Protein 6K4F (pdb70)

Structure (mmCIF, N/CA/C/O backbone):
data_6K4F
#
_entry.id   6K4F
#
_cell.length_a   35.400
_cell.length_b   72.800
_cell.length_c   95.800
_cell.angle_alpha   90.00
_cell.angle_beta   90.00
_cell.angle_gamma   90.00
#
_symmetry.space_group_name_H-M   'I 2 2 2'
#
loop_
_entity.id
_entity.type
_entity.pdbx_description
1 polymer 'DUF1987 domain-containing protein'
2 water water
#
loop_
_atom_site.group_PDB
_atom_site.id
_atom_site.type_symbol
_atom_site.label_atom_id
_atom_site.label_alt_id
_atom_site.label_comp_id
_atom_site.label_asym_id
_atom_site.label_entity_id
_atom_site.label_seq_id
_atom_site.pdbx_PDB_ins_code
_atom_site.Cartn_x
_atom_site.Cartn_y
_atom_site.Cartn_z
_atom_site.occupancy
_atom_site.B_iso_or_equiv
_atom_site.auth_seq_id
_atom_site.auth_comp_id
_atom_site.auth_asym_id
_atom_site.auth_atom_id
_atom_site.pdbx_PDB_model_num
ATOM 1 N N . MET A 1 3 ? 10.840 26.317 -1.180 1.00 65.92 24 MET U N 1
ATOM 2 C CA . MET A 1 3 ? 9.446 25.895 -1.257 1.00 62.04 24 MET U CA 1
ATOM 3 C C . MET A 1 3 ? 9.308 24.375 -1.383 1.00 55.75 24 MET U C 1
ATOM 4 O O . MET A 1 3 ? 8.241 23.815 -1.131 1.00 56.31 24 MET U O 1
ATOM 6 N N . SER A 1 4 ? 10.391 23.708 -1.773 1.00 47.89 25 SER U N 1
ATOM 7 C CA . SER A 1 4 ? 10.335 22.283 -2.042 1.00 42.44 25 SER U CA 1
ATOM 8 C C . SER A 1 4 ? 10.346 21.486 -0.748 1.00 35.67 25 SER U C 1
ATOM 9 O O . SER A 1 4 ? 10.908 21.909 0.264 1.00 36.53 25 SER U O 1
ATOM 12 N N . ASP A 1 5 ? 9.752 20.302 -0.803 1.00 38.18 26 ASP U N 1
ATOM 13 C CA . ASP A 1 5 ? 9.866 19.380 0.309 1.00 37.00 26 ASP U CA 1
ATOM 14 C C . ASP A 1 5 ? 11.262 18.769 0.340 1.00 35.22 26 ASP U C 1
ATOM 15 O O . ASP A 1 5 ? 11.981 18.726 -0.658 1.00 32.82 26 ASP U O 1
ATOM 20 N N . LEU A 1 6 ? 11.624 18.279 1.511 1.00 32.77 27 LEU U N 1
ATOM 21 C CA . LEU A 1 6 ? 12.804 17.455 1.695 1.00 28.21 27 LEU U CA 1
ATOM 22 C C . LEU A 1 6 ? 12.356 16.001 1.703 1.00 28.46 27 LEU U C 1
ATOM 23 O O . LEU A 1 6 ? 11.381 15.649 2.381 1.00 30.94 27 LEU U O 1
ATOM 28 N N . HIS A 1 7 ? 13.045 15.157 0.944 1.00 26.55 28 HIS U N 1
ATOM 29 C CA . HIS A 1 7 ? 12.628 13.761 0.861 1.00 27.64 28 HIS U CA 1
ATOM 30 C C . HIS A 1 7 ? 13.863 12.883 0.702 1.00 26.79 28 HIS U C 1
ATOM 31 O O . HIS A 1 7 ? 14.382 12.716 -0.404 1.00 28.15 28 HIS U O 1
ATOM 38 N N . ILE A 1 8 ? 14.313 12.302 1.808 1.00 24.34 29 ILE U N 1
ATOM 39 C CA . ILE A 1 8 ? 15.482 11.435 1.835 1.00 23.86 29 ILE U CA 1
ATOM 40 C C . ILE A 1 8 ? 14.990 10.009 2.056 1.00 29.30 29 ILE U C 1
ATOM 41 O O . ILE A 1 8 ? 14.473 9.695 3.145 1.00 27.80 29 ILE U O 1
ATOM 46 N N . PRO A 1 9 ? 15.121 9.116 1.074 1.00 29.07 30 PRO U N 1
ATOM 47 C CA . PRO A 1 9 ? 14.698 7.724 1.263 1.00 27.09 30 PRO U CA 1
ATOM 48 C C . PRO A 1 9 ? 15.530 7.020 2.318 1.00 27.90 30 PRO U C 1
ATOM 49 O O . PRO A 1 9 ? 16.752 7.177 2.376 1.00 26.48 30 PRO U O 1
ATOM 53 N N . GLY A 1 10 ? 14.857 6.225 3.144 1.00 26.90 31 GLY U N 1
ATOM 54 C CA . GLY A 1 10 ? 15.566 5.465 4.160 1.00 30.95 31 GLY U CA 1
ATOM 55 C C . GLY A 1 10 ? 16.369 4.321 3.567 1.00 32.22 31 GLY U C 1
ATOM 56 O O . GLY A 1 10 ? 16.054 3.784 2.501 1.00 33.21 31 GLY U O 1
ATOM 57 N N . THR A 1 11 ? 17.433 3.946 4.279 1.00 26.46 32 THR U N 1
ATOM 58 C CA . THR A 1 11 ? 18.270 2.809 3.921 1.00 32.74 32 THR U CA 1
ATOM 59 C C . THR A 1 11 ? 18.562 2.006 5.179 1.00 34.08 32 THR U C 1
ATOM 60 O O . THR A 1 11 ? 18.122 2.346 6.280 1.00 31.62 32 THR U O 1
ATOM 64 N N . GLN A 1 12 ? 19.323 0.929 5.012 1.00 32.71 33 GLN U N 1
ATOM 65 C CA . GLN A 1 12 ? 19.672 0.120 6.171 1.00 37.46 33 GLN U CA 1
ATOM 66 C C . GLN A 1 12 ? 20.325 0.970 7.258 1.00 36.96 33 GLN U C 1
ATOM 67 O O . GLN A 1 12 ? 20.000 0.832 8.445 1.00 37.64 33 GLN U O 1
ATOM 73 N N . SER A 1 13 ? 21.203 1.894 6.870 1.00 34.35 34 SER U N 1
ATOM 74 C CA . SER A 1 13 ? 21.990 2.655 7.830 1.00 34.89 34 SER U CA 1
ATOM 75 C C . SER A 1 13 ? 21.585 4.123 7.950 1.00 34.69 34 SER U C 1
ATOM 76 O O . SER A 1 13 ? 22.184 4.847 8.752 1.00 37.08 34 SER U O 1
ATOM 79 N N . THR A 1 14 ? 20.609 4.596 7.175 1.00 27.69 35 THR U N 1
ATOM 80 C CA . THR A 1 14 ? 20.254 6.006 7.229 1.00 27.61 35 THR U CA 1
ATOM 81 C C . THR A 1 14 ? 18.741 6.162 7.303 1.00 30.56 35 THR U C 1
ATOM 82 O O . THR A 1 14 ? 18.004 5.377 6.692 1.00 27.52 35 THR U O 1
ATOM 86 N N . PRO A 1 15 ? 18.255 7.138 8.064 1.00 31.23 36 PRO U N 1
ATOM 87 C CA . PRO A 1 15 ? 16.808 7.261 8.268 1.00 31.55 36 PRO U CA 1
ATOM 88 C C . PRO A 1 15 ? 16.097 7.846 7.064 1.00 31.72 36 PRO U C 1
ATOM 89 O O . PRO A 1 15 ? 16.656 8.620 6.281 1.00 26.97 36 PRO U O 1
ATOM 93 N N . ALA A 1 16 ? 14.829 7.469 6.936 1.00 26.90 37 ALA U N 1
ATOM 94 C CA . ALA A 1 16 ? 13.949 8.166 6.018 1.00 28.26 37 ALA U CA 1
ATOM 95 C C . ALA A 1 16 ? 13.584 9.519 6.625 1.00 28.25 37 ALA U C 1
ATOM 96 O O . ALA A 1 16 ? 13.229 9.602 7.807 1.00 28.90 37 ALA U O 1
ATOM 98 N N . ILE A 1 17 ? 13.716 10.584 5.836 1.00 22.58 38 ILE U N 1
ATOM 99 C CA . ILE A 1 17 ? 13.466 11.950 6.294 1.00 24.13 38 ILE U CA 1
ATOM 100 C C . ILE A 1 17 ? 12.504 12.621 5.326 1.00 29.66 38 ILE U C 1
ATOM 101 O O . ILE A 1 17 ? 12.718 12.589 4.107 1.00 27.80 38 ILE U O 1
ATOM 106 N N . GLN A 1 18 ? 11.447 13.229 5.864 1.00 26.13 39 GLN U N 1
ATOM 107 C CA . GLN A 1 18 ? 10.479 13.975 5.066 1.00 28.05 39 GLN U CA 1
ATOM 108 C C . GLN A 1 18 ? 10.316 15.358 5.665 1.00 30.18 39 GLN U C 1
ATOM 109 O O . GLN A 1 18 ? 9.896 15.497 6.826 1.00 31.27 39 GLN U O 1
ATOM 115 N N . GLY A 1 19 ? 10.672 16.372 4.889 1.00 26.78 40 GLY U N 1
ATOM 116 C CA . GLY A 1 19 ? 10.377 17.745 5.239 1.00 27.43 40 GLY U CA 1
ATOM 117 C C . GLY A 1 19 ? 9.169 18.233 4.469 1.00 32.68 40 GLY U C 1
ATOM 118 O O . GLY A 1 19 ? 9.262 18.458 3.260 1.00 33.74 40 GLY U O 1
ATOM 119 N N . ASP A 1 20 ? 8.026 18.396 5.138 1.00 29.92 41 ASP U N 1
ATOM 120 C CA . ASP A 1 20 ? 6.798 18.855 4.489 1.00 32.13 41 ASP U CA 1
ATOM 121 C C . ASP A 1 20 ? 6.718 20.369 4.645 1.00 38.12 41 ASP U C 1
ATOM 122 O O . ASP A 1 20 ? 6.350 20.869 5.715 1.00 33.93 41 ASP U O 1
ATOM 127 N N . TRP A 1 21 ? 7.033 21.099 3.568 1.00 34.81 42 TRP U N 1
ATOM 128 C CA . TRP A 1 21 ? 7.197 22.548 3.671 1.00 34.45 42 TRP U CA 1
ATOM 129 C C . TRP A 1 21 ? 5.900 23.229 4.053 1.00 46.20 42 TRP U C 1
ATOM 130 O O . TRP A 1 21 ? 5.894 24.186 4.838 1.00 53.44 42 TRP U O 1
ATOM 141 N N . GLN A 1 22 ? 4.800 22.750 3.478 1.00 43.11 43 GLN U N 1
ATOM 142 C CA . GLN A 1 22 ? 3.524 23.432 3.596 1.00 49.72 43 GLN U CA 1
ATOM 143 C C . GLN A 1 22 ? 2.857 23.121 4.915 1.00 39.91 43 GLN U C 1
ATOM 144 O O . GLN A 1 22 ? 2.142 23.954 5.482 1.00 45.73 43 GLN U O 1
ATOM 150 N N . ALA A 1 23 ? 2.997 21.884 5.360 1.00 38.62 44 ALA U N 1
ATOM 151 C CA . ALA A 1 23 ? 2.547 21.477 6.674 1.00 38.30 44 ALA U CA 1
ATOM 152 C C . ALA A 1 23 ? 3.482 21.945 7.778 1.00 42.84 44 ALA U C 1
ATOM 153 O O . ALA A 1 23 ? 3.086 21.935 8.948 1.00 49.12 44 ALA U O 1
ATOM 155 N N . GLY A 1 24 ? 4.692 22.384 7.439 1.00 39.58 45 GLY U N 1
ATOM 156 C CA . GLY A 1 24 ? 5.655 22.741 8.457 1.00 36.97 45 GLY U CA 1
ATOM 157 C C . GLY A 1 24 ? 5.938 21.570 9.376 1.00 36.19 45 GLY U C 1
ATOM 158 O O . GLY A 1 24 ? 5.797 21.674 10.600 1.00 40.82 45 GLY U O 1
ATOM 159 N N . ARG A 1 25 ? 6.306 20.437 8.786 1.00 31.87 46 ARG U N 1
ATOM 160 C CA . ARG A 1 25 ? 6.558 19.207 9.518 1.00 31.88 46 ARG U CA 1
ATOM 161 C C . ARG A 1 25 ? 7.860 18.606 9.034 1.00 32.55 46 ARG U C 1
ATOM 162 O O . ARG A 1 25 ? 8.057 18.436 7.827 1.00 36.40 46 ARG U O 1
ATOM 170 N N . LEU A 1 26 ? 8.737 18.265 9.968 1.00 28.22 47 LEU U N 1
ATOM 171 C CA . LEU A 1 26 ? 9.934 17.498 9.647 1.00 26.44 47 LEU U CA 1
ATOM 172 C C . LEU A 1 26 ? 9.837 16.166 10.378 1.00 27.66 47 LEU U C 1
ATOM 173 O O . LEU A 1 26 ? 9.741 16.133 11.617 1.00 29.60 47 LEU U O 1
ATOM 178 N N . SER A 1 27 ? 9.852 15.077 9.618 1.00 25.86 48 SER U N 1
ATOM 179 C CA . SER A 1 27 ? 9.674 13.725 10.134 1.00 27.23 48 SER U CA 1
ATOM 180 C C . SER A 1 27 ? 10.897 12.881 9.809 1.00 30.98 48 SER U C 1
ATOM 181 O O . SER A 1 27 ? 11.478 13.019 8.728 1.00 27.96 48 SER U O 1
ATOM 184 N N . MET A 1 28 ? 11.280 11.997 10.740 1.00 27.35 49 MET U N 1
ATOM 185 C CA . MET A 1 28 ? 12.361 11.040 10.512 1.00 27.23 49 MET U CA 1
ATOM 186 C C . MET A 1 28 ? 12.036 9.685 11.120 1.00 31.39 49 MET U C 1
AT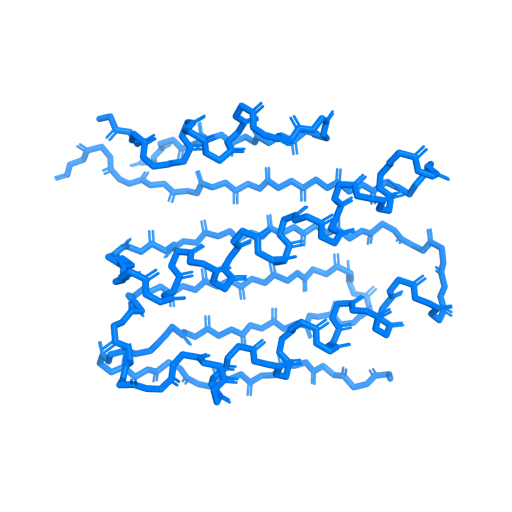OM 187 O O . MET A 1 28 ? 11.552 9.609 12.250 1.00 31.75 49 MET U O 1
ATOM 192 N N . GLN A 1 29 ? 12.380 8.615 10.401 1.00 29.91 50 GLN U N 1
ATOM 193 C CA . GLN A 1 29 ? 12.124 7.257 10.863 1.00 30.87 50 GLN U CA 1
ATOM 194 C C . GLN A 1 29 ? 13.325 6.382 10.560 1.00 32.73 50 GLN U C 1
ATOM 195 O O . GLN A 1 29 ? 13.839 6.414 9.439 1.00 34.34 50 GLN U O 1
ATOM 201 N N . GLY A 1 30 ? 13.745 5.584 11.537 1.00 28.21 51 GLY U N 1
ATOM 202 C CA . GLY A 1 30 ? 14.712 4.518 11.334 1.00 30.81 51 GLY U CA 1
ATOM 203 C C . GLY A 1 30 ? 15.978 4.717 12.143 1.00 34.62 51 GLY U C 1
ATOM 204 O O . GLY A 1 30 ? 16.040 5.512 13.086 1.00 35.94 51 GLY U O 1
ATOM 205 N N . ASP A 1 31 ? 17.003 3.963 11.772 1.00 33.42 52 ASP U N 1
ATOM 206 C CA . ASP A 1 31 ? 18.308 4.156 12.382 1.00 35.68 52 ASP U CA 1
ATOM 207 C C . ASP A 1 31 ? 19.141 5.134 11.598 1.00 34.24 52 ASP U C 1
ATOM 208 O O . ASP A 1 31 ? 18.902 5.411 10.422 1.00 30.00 52 ASP U O 1
ATOM 213 N N . SER A 1 32 ? 20.200 5.587 12.246 1.00 30.09 53 SER U N 1
ATOM 214 C CA . SER A 1 32 ? 21.130 6.510 11.618 1.00 28.86 53 SER U CA 1
ATOM 215 C C . SER A 1 32 ? 22.509 6.103 12.133 1.00 34.05 53 SER U C 1
ATOM 216 O O . SER A 1 32 ? 22.925 6.508 13.220 1.00 33.52 53 SER U O 1
ATOM 219 N N . TYR A 1 33 ? 23.205 5.271 11.365 1.00 37.15 54 TYR U N 1
ATOM 220 C CA . TYR A 1 33 ? 24.637 5.056 11.569 1.00 37.02 54 TYR U CA 1
ATOM 221 C C . TYR A 1 33 ? 25.376 5.182 10.243 1.00 39.33 54 TYR U C 1
ATOM 222 O O . TYR A 1 33 ? 26.055 4.251 9.801 1.00 46.55 54 TYR U O 1
ATOM 231 N N . PRO A 1 34 ? 25.272 6.336 9.580 1.00 36.85 55 PRO U N 1
ATOM 232 C CA . PRO A 1 34 ? 26.014 6.529 8.338 1.00 36.29 55 PRO U CA 1
ATOM 233 C C . PRO A 1 34 ? 27.489 6.736 8.620 1.00 43.87 55 PRO U C 1
ATOM 234 O O . PRO A 1 34 ? 27.895 7.078 9.732 1.00 37.02 55 PRO U O 1
ATOM 238 N N . GLU A 1 35 ? 28.292 6.513 7.580 1.00 52.54 56 GLU U N 1
ATOM 239 C CA . GLU A 1 35 ? 29.716 6.815 7.666 1.00 59.86 56 GLU U CA 1
ATOM 240 C C . GLU A 1 35 ? 29.954 8.318 7.694 1.00 54.23 56 GLU U C 1
ATOM 241 O O . GLU A 1 35 ? 30.809 8.806 8.439 1.00 56.25 56 GLU U O 1
ATOM 247 N N . ASN A 1 36 ? 29.187 9.069 6.915 1.00 49.19 57 ASN U N 1
ATOM 248 C CA . ASN A 1 36 ? 29.331 10.518 6.819 1.00 46.66 57 ASN U CA 1
ATOM 249 C C . ASN A 1 36 ? 27.991 11.140 7.201 1.00 36.83 57 ASN U C 1
ATOM 250 O O . ASN A 1 36 ? 27.091 11.252 6.362 1.00 41.72 57 ASN U O 1
ATOM 255 N N . SER A 1 37 ? 27.852 11.550 8.464 1.00 35.30 58 SER U N 1
ATOM 256 C CA . SER A 1 37 ? 26.565 12.080 8.902 1.00 38.54 58 SER U CA 1
ATOM 257 C C . SER A 1 37 ? 26.319 13.497 8.408 1.00 34.08 58 SER U C 1
ATOM 258 O O . SER A 1 37 ? 25.165 13.864 8.163 1.00 40.30 58 SER U O 1
ATOM 261 N N . TYR A 1 38 ? 27.358 14.312 8.237 1.00 38.33 59 TYR U N 1
ATOM 262 C CA . TYR A 1 38 ? 27.082 15.642 7.717 1.00 48.58 59 TYR U CA 1
ATOM 263 C C . TYR A 1 38 ? 26.712 15.601 6.236 1.00 41.95 59 TYR U C 1
ATOM 264 O O . TYR A 1 38 ? 25.995 16.485 5.761 1.00 41.51 59 TYR U O 1
ATOM 273 N N . GLU A 1 39 ? 27.165 14.585 5.496 1.00 41.57 60 GLU U N 1
ATOM 274 C CA . GLU A 1 39 ? 26.683 14.426 4.124 1.00 37.97 60 GLU U CA 1
ATOM 275 C C . GLU A 1 39 ? 25.180 14.184 4.110 1.00 36.94 60 GLU U C 1
ATOM 276 O O . GLU A 1 39 ? 24.464 14.696 3.237 1.00 39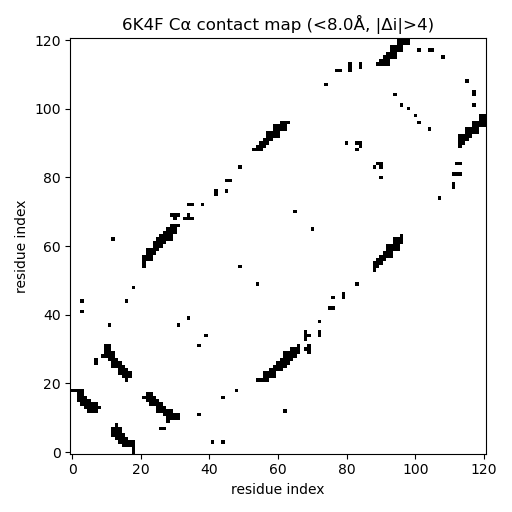.30 60 GLU U O 1
ATOM 282 N N . LEU A 1 40 ? 24.680 13.424 5.086 1.00 34.15 61 LEU U N 1
ATOM 283 C CA . LEU A 1 40 ? 23.255 13.120 5.145 1.00 32.79 61 LEU U CA 1
ATOM 284 C C . LEU A 1 40 ? 22.451 14.261 5.768 1.00 32.70 61 LEU U C 1
ATOM 285 O O . LEU A 1 40 ? 21.400 14.638 5.242 1.00 28.27 61 LEU U O 1
ATOM 290 N N . PHE A 1 41 ? 22.923 14.842 6.881 1.00 25.37 62 PHE U N 1
ATOM 291 C CA . PHE A 1 41 ? 22.113 15.797 7.629 1.00 21.41 62 PHE U CA 1
ATOM 292 C C . PHE A 1 41 ? 22.372 17.249 7.277 1.00 20.84 62 PHE U C 1
ATOM 293 O O . PHE A 1 41 ? 21.617 18.122 7.733 1.00 25.15 62 PHE U O 1
ATOM 301 N N . GLY A 1 42 ? 23.450 17.545 6.551 1.00 28.72 63 GLY U N 1
ATOM 302 C CA . GLY A 1 42 ? 23.725 18.929 6.215 1.00 30.40 63 GLY U CA 1
ATOM 303 C C . GLY A 1 42 ? 22.565 19.558 5.473 1.00 29.82 63 GLY U C 1
ATOM 304 O O . GLY A 1 42 ? 22.154 20.680 5.776 1.00 29.24 63 GLY U O 1
ATOM 305 N N . GLN A 1 43 ? 21.994 18.816 4.526 1.00 29.14 64 GLN U N 1
ATOM 306 C CA . GLN A 1 43 ? 20.845 19.305 3.771 1.00 27.83 64 GLN U CA 1
ATOM 307 C C . GLN A 1 43 ? 19.603 19.440 4.648 1.00 28.13 64 GLN U C 1
ATOM 308 O O . GLN A 1 43 ? 18.716 20.245 4.330 1.00 27.23 64 GLN U O 1
ATOM 314 N N . VAL A 1 44 ? 19.508 18.654 5.729 1.00 22.95 65 VAL U N 1
ATOM 315 C CA . VAL A 1 44 ? 18.371 18.772 6.645 1.00 25.77 65 VAL U CA 1
ATOM 316 C C . VAL A 1 44 ? 18.491 20.042 7.468 1.00 29.96 65 VAL U C 1
ATOM 317 O O . VAL A 1 44 ? 17.524 20.796 7.640 1.00 28.14 65 VAL U O 1
ATOM 321 N N . ILE A 1 45 ? 19.684 20.283 8.010 1.00 32.09 66 ILE U N 1
ATOM 322 C CA . ILE A 1 45 ? 19.956 21.534 8.702 1.00 31.83 66 ILE U CA 1
ATOM 323 C C . ILE A 1 45 ? 19.629 22.706 7.792 1.00 27.81 66 ILE U C 1
ATOM 324 O O . ILE A 1 45 ? 18.954 23.666 8.188 1.00 29.72 66 ILE U O 1
ATOM 329 N N . ASP A 1 46 ? 20.098 22.632 6.545 1.00 31.02 67 ASP U N 1
ATOM 330 C CA . ASP A 1 46 ? 19.842 23.692 5.579 1.00 35.29 67 ASP U CA 1
ATOM 331 C C . ASP A 1 46 ? 18.349 23.906 5.376 1.00 31.78 67 ASP U C 1
ATOM 332 O O . ASP A 1 46 ? 17.871 25.043 5.367 1.00 36.00 67 ASP U O 1
ATOM 337 N N . TRP A 1 47 ? 17.592 22.816 5.205 1.00 28.21 68 TRP U N 1
ATOM 338 C CA . TRP A 1 47 ? 16.154 22.943 4.987 1.00 30.08 68 TRP U CA 1
ATOM 339 C C . TRP A 1 47 ? 15.479 23.613 6.180 1.00 33.21 68 TRP U C 1
ATOM 340 O O . TRP A 1 47 ? 14.617 24.486 6.015 1.00 32.32 68 TRP U O 1
ATOM 351 N N . VAL A 1 48 ? 15.885 23.244 7.388 1.00 31.86 69 VAL U N 1
ATOM 352 C CA . VAL A 1 48 ? 15.299 23.861 8.576 1.00 32.79 69 VAL U CA 1
ATOM 353 C C . VAL A 1 48 ? 15.637 25.343 8.615 1.00 36.57 69 VAL U C 1
ATOM 354 O O . VAL A 1 48 ? 14.769 26.188 8.873 1.00 38.28 69 VAL U O 1
ATOM 358 N N . GLU A 1 49 ? 16.906 25.680 8.345 1.00 39.09 70 GLU U N 1
ATOM 359 C CA . GLU A 1 49 ? 17.327 27.080 8.294 1.00 40.15 70 GLU U CA 1
ATOM 360 C C . GLU A 1 49 ? 16.463 27.874 7.325 1.00 44.00 70 GLU U C 1
ATOM 361 O O . GLU A 1 49 ? 15.970 28.958 7.656 1.00 45.00 70 GLU U O 1
ATOM 367 N N . ARG A 1 50 ? 16.280 27.347 6.110 1.00 46.13 71 ARG U N 1
ATOM 368 C CA . ARG A 1 50 ? 15.493 28.053 5.105 1.00 40.48 71 ARG U CA 1
ATOM 369 C C . ARG A 1 50 ? 14.033 28.166 5.523 1.00 44.87 71 ARG U C 1
ATOM 370 O O . ARG A 1 50 ? 13.408 29.213 5.322 1.00 49.09 71 ARG U O 1
ATOM 378 N N . PHE A 1 51 ? 13.476 27.113 6.129 1.00 41.59 72 PHE U N 1
ATOM 379 C CA . PHE A 1 51 ? 12.088 27.177 6.568 1.00 41.84 72 PHE U CA 1
ATOM 380 C C . PHE A 1 51 ? 11.895 28.274 7.606 1.00 48.49 72 PHE U C 1
ATOM 381 O O . PHE A 1 51 ? 10.882 28.986 7.593 1.00 48.39 72 PHE U O 1
ATOM 389 N N . LEU A 1 52 ? 12.856 28.418 8.519 1.00 46.84 73 LEU U N 1
ATOM 390 C CA . LEU A 1 52 ? 12.760 29.447 9.549 1.00 49.28 73 LEU U CA 1
ATOM 391 C C . LEU A 1 52 ? 12.919 30.838 8.954 1.00 53.14 73 LEU U C 1
ATOM 392 O O . LEU A 1 52 ? 12.278 31.792 9.408 1.00 52.98 73 LEU U O 1
ATOM 397 N N . ALA A 1 53 ? 13.762 30.968 7.929 1.00 51.58 74 ALA U N 1
ATOM 398 C CA . ALA A 1 53 ? 14.076 32.278 7.374 1.00 53.04 74 ALA U CA 1
ATOM 399 C C . ALA A 1 53 ? 12.978 32.785 6.447 1.00 60.30 74 ALA U C 1
ATOM 400 O O . ALA A 1 53 ? 12.717 33.991 6.400 1.00 68.73 74 ALA U O 1
ATOM 402 N N . ASP A 1 54 ? 12.322 31.893 5.707 1.00 62.27 75 ASP U N 1
ATOM 403 C CA . ASP A 1 54 ? 11.391 32.329 4.674 1.00 66.88 75 ASP U CA 1
ATOM 404 C C . ASP A 1 54 ? 9.997 32.640 5.201 1.00 67.42 75 ASP U C 1
ATOM 405 O O . ASP A 1 54 ? 9.148 33.076 4.416 1.00 69.81 75 ASP U O 1
ATOM 410 N N . GLY A 1 55 ? 9.734 32.442 6.486 1.00 66.01 76 GLY U N 1
ATOM 411 C CA . GLY A 1 55 ? 8.401 32.700 6.987 1.00 61.60 76 GLY U CA 1
ATOM 412 C C . GLY A 1 55 ? 8.335 32.577 8.491 1.00 60.33 76 GLY U C 1
ATOM 413 O O . GLY A 1 55 ? 9.350 32.400 9.166 1.00 61.54 76 GLY U O 1
ATOM 414 N N . GLN A 1 56 ? 7.107 32.669 9.004 1.00 60.86 77 GLN U N 1
ATOM 415 C CA . GLN A 1 56 ? 6.840 32.699 10.437 1.00 64.31 77 GLN U CA 1
ATOM 416 C C . GLN A 1 56 ? 5.997 31.520 10.911 1.00 56.99 77 GLN U C 1
ATOM 417 O O . GLN A 1 56 ? 5.606 31.484 12.085 1.00 59.42 77 GLN U O 1
ATOM 423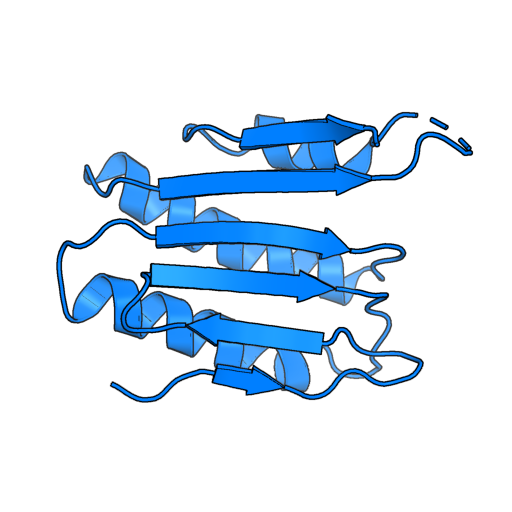 N N . ARG A 1 57 ? 5.710 30.557 10.038 1.00 49.27 78 ARG U N 1
ATOM 424 C CA . ARG A 1 57 ? 4.813 29.467 10.376 1.00 47.05 78 ARG U CA 1
ATOM 425 C C . ARG A 1 57 ? 5.464 28.519 11.385 1.00 44.79 78 ARG U C 1
ATOM 426 O O . ARG A 1 57 ? 6.690 28.478 11.515 1.00 45.18 78 ARG U O 1
ATOM 434 N N . PRO A 1 58 ? 4.661 27.760 12.127 1.00 49.35 79 PRO U N 1
ATOM 435 C CA . PRO A 1 58 ? 5.236 26.826 13.103 1.00 45.32 79 PRO U CA 1
ATOM 436 C C . PRO A 1 58 ? 5.918 25.647 12.423 1.00 41.63 79 PRO U C 1
ATOM 43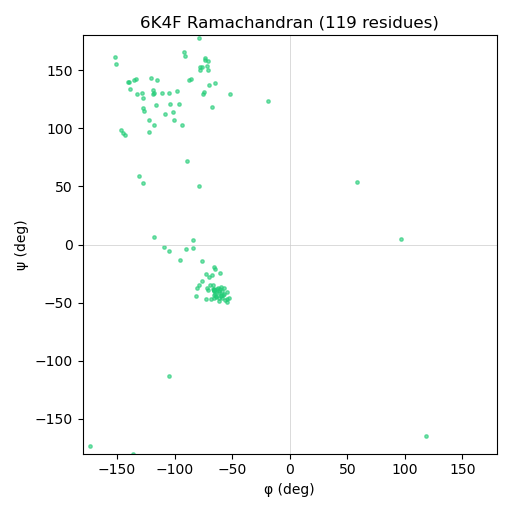7 O O . PRO A 1 58 ? 5.546 25.227 11.323 1.00 37.64 79 PRO U O 1
ATOM 441 N N . LEU A 1 59 ? 6.942 25.122 13.091 1.00 35.34 80 LEU U N 1
ATOM 442 C CA . LEU A 1 59 ? 7.642 23.921 12.647 1.00 33.57 80 LEU U CA 1
ATOM 443 C C . LEU A 1 59 ? 7.481 22.833 13.701 1.00 35.76 80 LEU U C 1
ATOM 444 O O . LEU A 1 59 ? 7.686 23.080 14.899 1.00 37.66 80 LEU U O 1
ATOM 449 N N . GLU A 1 60 ? 7.085 21.643 13.264 1.00 30.29 81 GLU U N 1
ATOM 450 C CA . GLU A 1 60 ? 6.893 20.492 14.139 1.00 35.55 81 GLU U CA 1
ATOM 451 C C . GLU A 1 60 ? 7.835 19.380 13.714 1.00 32.60 81 GLU U C 1
ATOM 452 O O . GLU A 1 60 ? 7.921 19.070 12.521 1.00 30.56 81 GLU U O 1
ATOM 458 N N . LEU A 1 61 ? 8.533 18.770 14.673 1.00 25.56 82 LEU U N 1
ATOM 459 C CA . LEU A 1 61 ? 9.358 17.595 14.392 1.00 26.85 82 LEU U CA 1
ATOM 460 C C . LEU A 1 61 ? 8.653 16.347 14.907 1.00 32.77 82 LEU U C 1
ATOM 461 O O . LEU A 1 61 ? 8.215 16.313 16.064 1.00 30.88 82 LEU U O 1
ATOM 466 N N . ASP A 1 62 ? 8.557 15.319 14.060 1.00 28.65 83 ASP U N 1
ATOM 467 C CA . ASP A 1 62 ? 7.995 14.026 14.463 1.00 30.03 83 ASP U CA 1
ATOM 468 C C . ASP A 1 62 ? 9.034 12.938 14.217 1.00 32.27 83 ASP U C 1
ATOM 469 O O . ASP A 1 62 ? 9.286 12.553 13.068 1.00 29.86 83 ASP U O 1
ATOM 474 N N . LEU A 1 63 ? 9.621 12.434 15.294 1.00 26.82 84 LEU U N 1
ATOM 475 C CA . LEU A 1 63 ? 10.772 11.550 15.217 1.00 25.70 84 LEU U CA 1
ATOM 476 C C . LEU A 1 63 ? 10.411 10.130 15.637 1.00 28.76 84 LEU U C 1
ATOM 477 O O . LEU A 1 63 ? 9.788 9.912 16.685 1.00 32.21 84 LEU U O 1
ATOM 482 N N . ARG A 1 64 ? 10.799 9.171 14.804 1.00 26.69 85 ARG U N 1
ATOM 483 C CA . ARG A 1 64 ? 10.715 7.746 15.088 1.00 28.72 85 ARG U CA 1
ATOM 484 C C . ARG A 1 64 ? 12.069 7.119 14.852 1.00 33.44 85 ARG U C 1
ATOM 485 O O . ARG A 1 64 ? 12.223 6.150 14.101 1.00 31.57 85 ARG U O 1
ATOM 493 N N . LEU A 1 65 ? 13.079 7.705 15.496 1.00 31.33 86 LEU U N 1
ATOM 494 C CA . LEU A 1 65 ? 14.456 7.281 15.340 1.00 31.09 86 LEU U CA 1
ATOM 495 C C . LEU A 1 65 ? 14.753 6.152 16.305 1.00 42.73 86 LEU U C 1
ATOM 496 O O . LEU A 1 65 ? 14.274 6.151 17.443 1.00 44.07 86 LEU U O 1
ATOM 501 N N . LEU A 1 66 ? 15.550 5.195 15.840 1.00 38.71 87 LEU U N 1
ATOM 502 C CA . LEU A 1 66 ? 16.002 4.086 16.663 1.00 41.62 87 LEU U CA 1
ATOM 503 C C . LEU A 1 66 ? 17.457 4.331 17.042 1.00 42.17 87 LEU U C 1
ATOM 504 O O . LEU A 1 66 ? 17.750 5.286 17.762 1.00 46.92 87 LEU U O 1
ATOM 509 N N . TYR A 1 67 ? 18.378 3.516 16.543 1.00 44.14 88 TYR U N 1
ATOM 510 C CA . TYR A 1 67 ? 19.785 3.713 16.867 1.00 46.52 88 TYR U CA 1
ATOM 511 C C . TYR A 1 67 ? 20.326 4.979 16.202 1.00 45.42 88 TYR U C 1
ATOM 512 O O . TYR A 1 67 ? 20.024 5.268 15.041 1.00 46.96 88 TYR U O 1
ATOM 521 N N . LEU A 1 68 ? 21.118 5.749 16.950 1.00 37.06 89 LEU U N 1
ATOM 522 C CA . LEU A 1 68 ? 21.842 6.889 16.396 1.00 33.30 89 LEU U CA 1
ATOM 523 C C . LEU A 1 68 ? 23.310 6.745 16.759 1.00 32.37 89 LEU U C 1
ATOM 524 O O . LEU A 1 68 ? 23.644 6.591 17.941 1.00 34.54 89 LEU U O 1
ATOM 529 N N . ASN A 1 69 ? 24.191 6.801 15.759 1.00 28.32 90 ASN U N 1
ATOM 530 C CA . ASN A 1 69 ? 25.604 6.758 16.102 1.00 29.99 90 ASN U CA 1
ATOM 531 C C . ASN A 1 69 ? 26.055 8.136 16.583 1.00 29.39 90 ASN U C 1
ATOM 532 O O . ASN A 1 69 ? 25.282 9.094 16.633 1.00 31.66 90 ASN U O 1
ATOM 537 N N . THR A 1 70 ? 27.327 8.228 16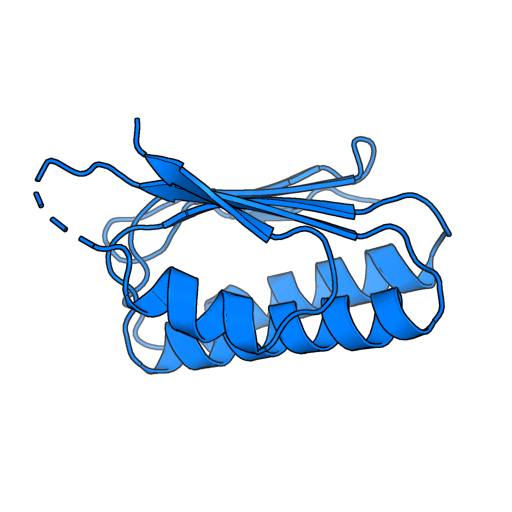.970 1.00 32.35 91 THR U N 1
ATOM 538 C CA . THR A 1 70 ? 27.846 9.451 17.573 1.00 31.67 91 THR U CA 1
ATOM 539 C C . THR A 1 70 ? 27.643 10.660 16.666 1.00 29.58 91 THR U C 1
ATOM 540 O O . THR A 1 70 ? 27.162 11.709 17.110 1.00 27.91 91 THR U O 1
ATOM 544 N N . SER A 1 71 ? 27.989 10.533 15.382 1.00 30.28 92 SER U N 1
ATOM 545 C CA . SER A 1 71 ? 27.909 11.704 14.517 1.00 26.67 92 SER U CA 1
ATOM 546 C C . SER A 1 71 ? 26.454 12.097 14.260 1.00 28.91 92 SER U C 1
ATOM 547 O O . SER A 1 71 ? 26.159 13.288 14.091 1.00 26.50 92 SER U O 1
ATOM 550 N N . SER A 1 72 ? 25.531 11.125 14.313 1.00 25.78 93 SER U N 1
ATOM 551 C CA . SER A 1 72 ? 24.110 11.426 14.140 1.00 26.28 93 SER U CA 1
ATOM 552 C C . SER A 1 72 ? 23.552 12.151 15.360 1.00 25.17 93 SER U C 1
ATOM 553 O O . SER A 1 72 ? 22.720 13.052 15.232 1.00 26.37 93 SER U O 1
ATOM 556 N N . ILE A 1 73 ? 24.008 11.772 16.553 1.00 29.12 94 ILE U N 1
ATOM 557 C CA . ILE A 1 73 ? 23.642 12.513 17.759 1.00 29.44 94 ILE U CA 1
ATOM 558 C C . ILE A 1 73 ? 24.077 13.969 17.633 1.00 29.96 94 ILE U C 1
ATOM 559 O O . ILE A 1 73 ? 23.320 14.886 17.952 1.00 26.24 94 ILE U O 1
ATOM 564 N N . LYS A 1 74 ? 25.293 14.208 17.131 1.00 29.10 95 LYS U N 1
ATOM 565 C CA . LYS A 1 74 ? 25.760 15.585 16.979 1.00 31.07 95 LYS U CA 1
ATOM 566 C C . LYS A 1 74 ? 24.935 16.350 15.955 1.00 30.35 95 LYS U C 1
ATOM 567 O O . LYS A 1 74 ? 24.639 17.539 16.148 1.00 29.27 95 LYS U O 1
ATOM 573 N N . ALA A 1 75 ? 24.559 15.682 14.860 1.00 27.64 96 ALA U N 1
ATOM 574 C CA . ALA A 1 75 ? 23.751 16.324 13.826 1.00 27.01 96 ALA U CA 1
ATOM 575 C C . ALA A 1 75 ? 22.372 16.692 14.354 1.00 26.57 96 ALA U C 1
ATOM 576 O O . ALA A 1 75 ? 21.868 17.789 14.089 1.00 25.56 96 ALA U O 1
ATOM 578 N N . MET A 1 76 ? 21.750 15.796 15.126 1.00 28.91 97 MET U N 1
ATOM 579 C CA . MET A 1 76 ? 20.447 16.128 15.714 1.00 31.81 97 MET U CA 1
ATOM 580 C C . MET A 1 76 ? 20.552 17.249 16.745 1.00 29.06 97 MET U C 1
ATOM 581 O O . MET A 1 76 ? 19.664 18.103 16.834 1.00 29.03 97 MET U O 1
ATOM 586 N N . MET A 1 77 ? 21.617 17.265 17.548 1.00 31.36 98 MET U N 1
ATOM 587 C CA . MET A 1 77 ? 21.798 18.377 18.478 1.00 34.76 98 MET U CA 1
ATOM 588 C C . MET A 1 77 ? 21.892 19.704 17.731 1.00 32.64 98 MET U C 1
ATOM 589 O O . MET A 1 77 ? 21.370 20.727 18.196 1.00 32.21 98 MET U O 1
ATOM 594 N N . ASP A 1 78 ? 22.532 19.695 16.551 1.00 29.65 99 ASP U N 1
ATOM 595 C CA . ASP A 1 78 ? 22.629 20.901 15.736 1.00 28.74 99 ASP U CA 1
ATOM 596 C C . ASP A 1 78 ? 21.254 21.359 15.273 1.00 29.43 99 ASP U C 1
ATOM 597 O O . ASP A 1 78 ? 20.940 22.553 15.320 1.00 38.12 99 ASP U O 1
ATOM 602 N N . ILE A 1 79 ? 20.420 20.421 14.823 1.00 28.24 100 ILE U N 1
ATOM 60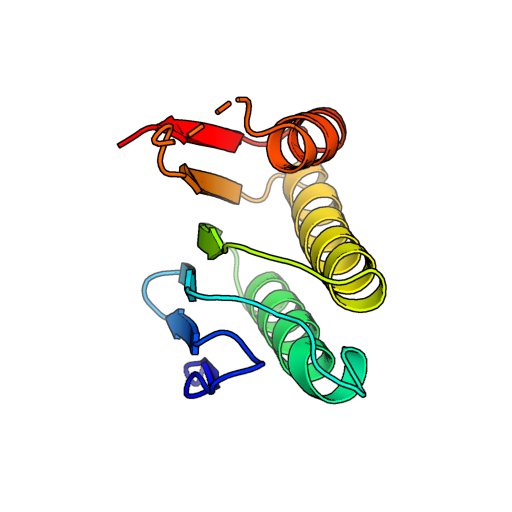3 C CA . ILE A 1 79 ? 19.044 20.752 14.458 1.00 25.23 100 ILE U CA 1
ATOM 604 C C . ILE A 1 79 ? 18.283 21.297 15.663 1.00 31.15 100 ILE U C 1
ATOM 605 O O . ILE A 1 79 ? 17.618 22.337 15.587 1.00 33.83 100 ILE U O 1
ATOM 610 N N . LEU A 1 80 ? 18.365 20.601 16.792 1.00 27.64 101 LEU U N 1
ATOM 611 C CA . LEU A 1 80 ? 17.665 21.059 17.992 1.00 31.98 101 LEU U CA 1
ATOM 612 C C . LEU A 1 80 ? 18.153 22.435 18.427 1.00 35.58 101 LEU U C 1
ATOM 613 O O . LEU A 1 80 ? 17.359 23.273 18.869 1.00 34.79 101 LEU U O 1
ATOM 618 N N . ASP A 1 81 ? 19.460 22.695 18.299 1.00 36.09 102 ASP U N 1
ATOM 619 C CA . ASP A 1 81 ? 19.973 24.009 18.669 1.00 45.54 102 ASP U CA 1
ATOM 620 C C . ASP A 1 81 ? 19.449 25.093 17.734 1.00 45.50 102 ASP U C 1
ATOM 621 O O . ASP A 1 81 ? 19.178 26.217 18.183 1.00 42.35 102 ASP U O 1
ATOM 626 N N . LEU A 1 82 ? 19.273 24.775 16.445 1.00 46.91 103 LEU U N 1
ATOM 627 C CA . LEU A 1 82 ? 18.615 25.708 15.531 1.00 42.33 103 LEU U CA 1
ATOM 628 C C . LEU A 1 82 ? 17.181 25.987 15.973 1.00 42.44 103 LEU U C 1
ATOM 629 O O . LEU A 1 82 ? 16.733 27.140 15.989 1.00 41.95 103 LEU U O 1
ATOM 634 N N . LEU A 1 83 ? 16.435 24.936 16.312 1.00 36.42 104 LEU U N 1
ATOM 635 C CA . LEU A 1 83 ? 15.063 25.123 16.762 1.00 34.22 104 LEU U CA 1
ATOM 636 C C . LEU A 1 83 ? 15.011 25.916 18.062 1.00 36.45 104 LEU U C 1
ATOM 637 O O . LEU A 1 83 ? 14.105 26.734 18.265 1.00 37.49 104 LEU U O 1
ATOM 642 N N . GLU A 1 84 ? 15.961 25.678 18.966 1.00 40.33 105 GLU U N 1
ATOM 643 C CA . GLU A 1 84 ? 15.919 26.366 20.258 1.00 45.53 105 GLU U CA 1
ATOM 644 C C . GLU A 1 84 ? 16.181 27.859 20.088 1.00 48.52 105 GLU U C 1
ATOM 645 O O . GLU A 1 84 ? 15.467 28.694 20.656 1.00 46.27 105 GLU U O 1
ATOM 651 N N . GLU A 1 85 ? 17.211 28.207 19.312 1.00 48.92 106 GLU U N 1
ATOM 652 C CA . GLU A 1 85 ? 17.460 29.599 18.950 1.00 56.12 106 GLU U CA 1
ATOM 653 C C . GLU A 1 85 ? 16.216 30.249 18.358 1.00 56.41 106 GLU U C 1
ATOM 654 O O . GLU A 1 85 ? 15.852 31.373 18.722 1.00 58.38 106 GLU U O 1
ATOM 660 N N . ALA A 1 86 ? 15.548 29.554 17.435 1.00 55.80 107 ALA U N 1
ATOM 661 C CA . ALA A 1 86 ? 14.345 30.116 16.834 1.00 54.79 107 ALA U CA 1
ATOM 662 C C . ALA A 1 86 ? 13.233 30.253 17.865 1.00 54.19 107 ALA U C 1
ATOM 663 O O . ALA A 1 86 ? 12.491 31.242 17.856 1.00 58.23 107 ALA U O 1
ATOM 665 N N . HIS A 1 87 ? 13.106 29.274 18.764 1.00 45.52 108 HIS U N 1
ATOM 666 C CA . HIS A 1 87 ? 12.049 29.325 19.767 1.00 45.21 108 HIS U CA 1
ATOM 667 C C . HIS A 1 87 ? 12.256 30.490 20.727 1.00 50.03 108 HIS U C 1
ATOM 668 O O . HIS A 1 87 ? 11.293 31.159 21.117 1.00 48.62 108 HIS U O 1
ATOM 675 N N . GLN A 1 88 ? 13.504 30.748 21.119 1.00 55.68 109 GLN U N 1
ATOM 676 C CA . GLN A 1 88 ? 13.776 31.874 22.002 1.00 60.95 109 GLN U CA 1
ATOM 677 C C . GLN A 1 88 ? 13.455 33.202 21.333 1.00 62.07 109 GLN U C 1
ATOM 678 O O . GLN A 1 88 ? 13.219 34.195 22.028 1.00 69.25 109 GLN U O 1
ATOM 684 N N . GLY A 1 89 ? 13.415 33.234 20.008 1.00 60.53 110 GLY U N 1
ATOM 685 C CA . GLY A 1 89 ? 12.957 34.372 19.242 1.00 58.98 110 GLY U CA 1
ATOM 686 C C . GLY A 1 89 ? 11.457 34.447 19.044 1.00 60.26 110 GLY U C 1
ATOM 687 O O . GLY A 1 89 ? 10.982 35.335 18.330 1.00 69.08 110 GLY U O 1
ATOM 688 N N . GLY A 1 90 ? 10.691 33.541 19.641 1.00 51.98 111 GLY U N 1
ATOM 689 C CA . GLY A 1 90 ? 9.249 33.573 19.514 1.00 57.21 111 GLY U CA 1
ATOM 690 C C . GLY A 1 90 ? 8.658 32.678 18.447 1.00 55.50 111 GLY U C 1
ATOM 691 O O . GLY A 1 90 ? 7.441 32.718 18.239 1.00 56.54 111 GLY U O 1
ATOM 692 N N . ARG A 1 91 ? 9.466 31.871 17.772 1.00 48.58 112 ARG U N 1
ATOM 693 C CA . ARG A 1 91 ? 8.936 30.962 16.757 1.00 46.78 112 ARG U CA 1
ATOM 694 C C . ARG A 1 91 ? 8.243 29.784 17.431 1.00 44.86 112 ARG U C 1
ATOM 695 O O . ARG A 1 91 ? 8.830 29.160 18.319 1.00 45.85 112 ARG U O 1
ATOM 703 N N . PRO A 1 92 ? 7.005 29.457 17.051 1.00 39.56 113 PRO U N 1
ATOM 704 C CA . PRO A 1 92 ? 6.373 28.230 17.567 1.00 42.19 113 PRO U CA 1
ATOM 705 C C . PRO A 1 92 ? 7.088 26.999 17.023 1.00 43.95 113 PRO U C 1
ATOM 706 O O . PRO A 1 92 ? 7.151 26.786 15.810 1.00 42.52 113 PRO U O 1
ATOM 710 N N . VAL A 1 93 ? 7.651 26.200 17.929 1.00 34.31 114 VAL U N 1
ATOM 711 C CA . VAL A 1 93 ? 8.354 24.972 17.578 1.00 33.41 114 VAL U CA 1
ATOM 712 C C . VAL A 1 93 ? 7.898 23.884 18.542 1.00 33.04 114 VAL U C 1
ATOM 713 O O . VAL A 1 93 ? 7.682 24.152 19.728 1.00 33.00 114 VAL U O 1
ATOM 717 N N . SER A 1 94 ? 7.734 22.663 18.039 1.00 28.00 115 SER U N 1
ATOM 718 C CA . SER A 1 94 ? 7.376 21.565 18.924 1.00 32.75 115 SER U CA 1
ATOM 719 C C . SER A 1 94 ? 7.918 20.259 18.373 1.00 34.23 115 SER U C 1
ATOM 720 O O . SER A 1 94 ? 8.157 20.118 17.165 1.00 34.73 115 SER U O 1
ATOM 723 N N . LEU A 1 95 ? 8.121 19.300 19.269 1.00 29.57 116 LEU U N 1
ATOM 724 C CA . LEU A 1 95 ? 8.733 18.037 18.876 1.00 28.69 116 LEU U CA 1
ATOM 725 C C . LEU A 1 95 ? 8.041 16.876 19.569 1.00 31.23 116 LEU U C 1
ATOM 726 O O . LEU A 1 95 ? 7.702 16.957 20.759 1.00 30.10 116 LEU U O 1
ATOM 731 N N . ARG A 1 96 ? 7.851 15.796 18.816 1.00 26.60 117 ARG U N 1
ATOM 732 C CA . ARG A 1 96 ? 7.403 14.510 19.342 1.00 30.89 117 ARG U CA 1
ATOM 733 C C . ARG A 1 96 ? 8.476 13.475 19.057 1.00 29.09 117 ARG U C 1
ATOM 734 O O . ARG A 1 96 ? 8.964 13.385 17.919 1.00 31.42 117 ARG U O 1
ATOM 742 N N . TRP A 1 97 ? 8.866 12.735 20.095 1.00 27.66 118 TRP U N 1
ATOM 743 C CA . TRP A 1 97 ? 9.877 11.681 20.017 1.00 27.23 118 TRP U CA 1
ATOM 744 C C . TRP A 1 97 ? 9.195 10.367 20.392 1.00 28.53 118 TRP U C 1
ATOM 745 O O . TRP A 1 97 ? 8.930 10.102 21.574 1.00 32.78 118 TRP U O 1
ATOM 756 N N . HIS A 1 98 ? 8.893 9.556 19.381 1.00 29.16 119 HIS U N 1
ATOM 757 C CA . HIS A 1 98 ? 8.223 8.280 19.578 1.00 34.75 119 HIS U CA 1
ATOM 758 C C . HIS A 1 98 ? 9.232 7.180 19.851 1.00 40.20 119 HIS U C 1
ATOM 759 O O . HIS A 1 98 ? 10.302 7.131 19.234 1.00 35.41 119 HIS U O 1
ATOM 766 N N . TYR A 1 99 ? 8.880 6.278 20.761 1.00 35.57 120 TYR U N 1
ATOM 767 C CA . TYR A 1 99 ? 9.743 5.133 20.995 1.00 36.42 120 TYR U CA 1
ATOM 768 C C . TYR A 1 99 ? 8.896 3.966 21.467 1.00 43.10 120 TYR U C 1
ATOM 769 O O . TYR A 1 99 ? 7.753 4.133 21.902 1.00 42.91 120 TYR U O 1
ATOM 778 N N . ASP A 1 100 ? 9.464 2.773 21.344 1.00 46.94 121 ASP U N 1
ATOM 779 C CA . ASP A 1 100 ? 8.817 1.549 21.782 1.00 48.71 121 ASP U CA 1
ATOM 780 C C . ASP A 1 100 ? 9.469 1.116 23.086 1.00 43.59 121 ASP U C 1
ATOM 781 O O . ASP A 1 100 ? 10.686 0.896 23.134 1.00 42.49 121 ASP U O 1
ATOM 786 N N . ARG A 1 101 ? 8.663 1.005 24.145 1.00 46.18 122 ARG U N 1
ATOM 787 C CA . ARG A 1 101 ? 9.185 0.565 25.431 1.00 49.62 122 ARG U CA 1
ATOM 788 C C . ARG A 1 101 ? 9.790 -0.833 25.360 1.00 56.57 122 ARG U C 1
ATOM 789 O O . ARG A 1 101 ? 10.653 -1.168 26.178 1.00 58.79 122 ARG U O 1
ATOM 797 N N . ARG A 1 102 ? 9.367 -1.654 24.405 1.00 67.04 123 ARG U N 1
ATOM 798 C CA . ARG A 1 102 ? 9.975 -2.965 24.220 1.00 83.12 123 ARG U CA 1
ATOM 799 C C . ARG A 1 102 ? 11.299 -2.835 23.479 1.00 98.58 123 ARG U C 1
ATOM 800 O O . ARG A 1 102 ? 12.081 -3.780 23.424 1.00 101.76 123 ARG U O 1
ATOM 808 N N . VAL A 1 106 ? 13.298 2.980 28.973 1.00 52.70 127 VAL U N 1
ATOM 809 C CA . VAL A 1 106 ? 13.734 4.362 29.138 1.00 56.33 127 VAL U CA 1
ATOM 810 C C . VAL A 1 106 ? 14.352 4.929 27.854 1.00 58.76 127 VAL U C 1
ATOM 811 O O . VAL A 1 106 ? 15.314 4.376 27.314 1.00 61.30 127 VAL U O 1
ATOM 815 N N . ALA A 1 107 ? 13.782 6.040 27.382 1.00 57.07 128 ALA U N 1
ATOM 816 C CA . ALA A 1 107 ? 14.291 6.772 26.218 1.00 50.68 128 ALA U CA 1
ATOM 817 C C . ALA A 1 107 ? 15.316 7.808 26.681 1.00 39.82 128 ALA U C 1
ATOM 818 O O . ALA A 1 107 ? 15.094 9.021 26.660 1.00 36.90 128 ALA U O 1
ATOM 820 N N . GLU A 1 108 ? 16.478 7.289 27.076 1.00 41.46 129 GLU U N 1
ATOM 821 C CA . GLU A 1 108 ? 17.461 8.081 27.812 1.00 48.09 129 GLU U CA 1
ATOM 822 C C . GLU A 1 108 ? 18.029 9.206 26.952 1.00 42.27 129 GLU U C 1
ATOM 823 O O . GLU A 1 108 ? 18.148 10.354 27.402 1.00 34.33 129 GLU U O 1
ATOM 829 N N . LEU A 1 109 ? 18.396 8.892 25.711 1.00 35.86 130 LEU U N 1
ATOM 830 C CA . LEU A 1 109 ? 18.900 9.933 24.822 1.00 32.68 130 LEU U CA 1
ATOM 831 C C . LEU A 1 109 ? 17.855 11.024 24.607 1.00 33.16 130 LEU U C 1
ATOM 832 O O . LEU A 1 109 ? 18.171 12.220 24.671 1.00 32.38 130 LEU U O 1
ATOM 837 N N . ALA A 1 110 ? 16.595 10.632 24.390 1.00 33.69 131 ALA U N 1
ATOM 838 C CA . ALA A 1 110 ? 15.540 11.621 24.192 1.00 32.35 131 ALA U CA 1
ATOM 839 C C . ALA A 1 110 ? 15.418 12.540 25.396 1.00 35.77 131 ALA U C 1
ATOM 840 O O . ALA A 1 110 ? 15.263 13.759 25.242 1.00 33.46 131 ALA U O 1
ATOM 842 N N . GLU A 1 111 ? 15.539 11.980 26.607 1.00 37.53 132 GLU U N 1
ATOM 843 C CA . GLU A 1 111 ? 15.441 12.796 27.817 1.00 39.14 132 GLU U CA 1
ATOM 844 C C . GLU A 1 111 ? 16.601 13.774 27.917 1.00 36.94 132 GLU U C 1
ATOM 845 O O . GLU A 1 111 ? 16.413 14.923 28.328 1.00 36.20 132 GLU U O 1
ATOM 851 N N . GLU A 1 112 ? 17.805 13.349 27.525 1.00 31.48 133 GLU U N 1
ATOM 852 C CA . GLU A 1 112 ? 18.932 14.271 27.534 1.00 36.81 133 GLU U CA 1
ATOM 853 C C . GLU A 1 112 ? 18.743 15.395 26.523 1.00 35.64 133 GLU U C 1
ATOM 854 O O . GLU A 1 112 ? 19.040 16.556 26.827 1.00 34.36 133 GLU U O 1
ATOM 860 N N . PHE A 1 113 ? 18.276 15.074 25.311 1.00 33.18 134 PHE U N 1
ATOM 861 C CA . PHE A 1 113 ? 17.932 16.120 24.354 1.00 31.11 134 PHE U CA 1
ATOM 862 C C . PHE A 1 113 ? 16.850 17.034 24.925 1.00 34.80 134 PHE U C 1
ATOM 863 O O . PHE A 1 113 ? 16.918 18.262 24.789 1.00 33.80 134 PHE U O 1
ATOM 871 N N . ARG A 1 114 ? 15.825 16.448 25.535 1.00 32.32 135 ARG U N 1
ATOM 872 C CA . ARG A 1 114 ? 14.728 17.255 26.074 1.00 38.26 135 ARG U CA 1
ATOM 873 C C . ARG A 1 114 ? 15.231 18.284 27.088 1.00 38.59 135 ARG U C 1
ATOM 874 O O . ARG A 1 114 ? 14.749 19.424 27.126 1.00 38.69 135 ARG U O 1
ATOM 882 N N . GLU A 1 115 ? 16.221 17.917 27.897 1.00 37.44 136 GLU U N 1
ATOM 883 C CA . GLU A 1 115 ? 16.738 18.864 28.874 1.00 45.81 136 GLU U CA 1
ATOM 884 C C . GLU A 1 115 ? 17.424 20.056 28.221 1.00 43.59 136 GLU U C 1
ATOM 885 O O . GLU A 1 115 ? 17.582 21.097 28.867 1.00 45.27 136 GLU U O 1
ATOM 891 N N . ASP A 1 116 ? 17.825 19.941 26.953 1.00 34.41 137 ASP U N 1
ATOM 892 C CA . ASP A 1 116 ? 18.451 21.057 26.263 1.00 37.73 137 ASP U CA 1
ATOM 893 C C . ASP A 1 116 ? 17.454 21.951 25.534 1.00 42.24 137 ASP U C 1
ATOM 894 O O . ASP A 1 116 ? 17.865 22.967 24.961 1.00 42.32 137 ASP U O 1
ATOM 899 N N . CYS A 1 117 ? 16.166 21.604 25.527 1.00 37.65 138 CYS U N 1
ATOM 900 C CA . CYS A 1 117 ? 15.172 22.294 24.714 1.00 32.26 138 CYS U CA 1
ATOM 901 C C . CYS A 1 117 ? 14.155 23.000 25.595 1.00 36.54 138 CYS U C 1
ATOM 902 O O . CYS A 1 117 ? 13.760 22.472 26.629 1.00 37.19 138 CYS U O 1
ATOM 905 N N . SER A 1 118 ? 13.732 24.194 25.181 1.00 33.34 139 SER U N 1
ATOM 906 C CA . SER A 1 118 ? 12.731 24.929 25.943 1.00 41.05 139 SER U CA 1
ATOM 907 C C . SER A 1 118 ? 11.357 24.893 25.294 1.00 36.21 139 SER U C 1
ATOM 908 O O . SER A 1 118 ? 10.391 25.379 25.890 1.00 36.65 139 SER U O 1
ATOM 911 N N . PHE A 1 119 ? 11.243 24.331 24.109 1.00 34.75 140 PHE U N 1
ATOM 912 C CA . PHE A 1 119 ? 9.963 24.204 23.434 1.00 30.39 140 PHE U CA 1
ATOM 913 C C . PHE A 1 119 ? 9.323 22.880 23.809 1.00 30.54 140 PHE U C 1
ATOM 914 O O . PHE A 1 119 ? 9.994 21.983 24.333 1.00 30.22 140 PHE U O 1
ATOM 922 N N . PRO A 1 120 ? 8.015 22.733 23.590 1.00 31.88 141 PRO U N 1
ATOM 923 C CA . PRO A 1 120 ? 7.356 21.448 23.861 1.00 31.42 141 PRO U CA 1
ATOM 924 C C . PRO A 1 120 ? 8.060 20.279 23.186 1.00 29.92 141 PRO U C 1
ATOM 925 O O . PRO A 1 120 ? 8.293 20.281 21.975 1.00 28.73 141 PRO U O 1
ATOM 929 N N . PHE A 1 121 ? 8.337 19.245 23.973 1.00 31.93 142 PHE U N 1
ATOM 930 C CA . PHE A 1 121 ? 9.190 18.128 23.560 1.00 30.91 142 PHE U CA 1
ATOM 931 C C . PHE A 1 121 ? 8.574 16.909 24.234 1.00 32.15 142 PHE U C 1
ATOM 932 O O . PHE A 1 121 ? 8.831 16.634 25.411 1.00 32.69 142 PHE U O 1
ATOM 940 N N . ALA A 1 122 ? 7.736 16.207 23.498 1.00 23.92 143 ALA U N 1
ATOM 941 C CA . ALA A 1 122 ? 6.964 15.093 24.027 1.00 29.10 143 ALA U CA 1
ATOM 942 C C . ALA A 1 122 ? 7.690 13.791 23.725 1.00 34.84 143 ALA U C 1
ATOM 943 O O . ALA A 1 122 ? 7.942 13.474 22.555 1.00 37.64 143 ALA U O 1
ATOM 945 N N . ILE A 1 123 ? 8.031 13.046 24.768 1.00 32.94 144 ILE U N 1
ATOM 946 C CA . ILE A 1 123 ? 8.634 11.727 24.626 1.00 29.29 144 ILE U CA 1
ATOM 947 C C . ILE A 1 123 ? 7.526 10.722 24.881 1.00 39.58 144 ILE U C 1
ATOM 948 O O . ILE A 1 123 ? 7.016 10.614 26.005 1.00 39.75 144 ILE U O 1
ATOM 953 N N . GLN A 1 124 ? 7.159 9.977 23.847 1.00 35.49 145 GLN U N 1
ATOM 954 C CA . GLN A 1 124 ? 5.894 9.259 23.830 1.00 47.44 145 GLN U CA 1
ATOM 955 C C . GLN A 1 124 ? 6.125 7.792 23.518 1.00 44.16 145 GLN U C 1
ATOM 956 O O . GLN A 1 124 ? 6.570 7.448 22.415 1.00 35.92 145 GLN U O 1
ATOM 962 N N . ALA A 1 125 ? 5.819 6.935 24.489 1.00 45.49 146 ALA U N 1
ATOM 963 C CA . ALA A 1 125 ? 5.863 5.497 24.282 1.00 51.05 146 ALA U CA 1
ATOM 964 C C . ALA A 1 125 ? 4.629 5.039 23.516 1.00 60.23 146 ALA U C 1
ATOM 965 O O . ALA A 1 125 ? 3.555 5.639 23.609 1.00 65.60 146 ALA U O 1
ATOM 967 N N . HIS A 1 126 ? 4.791 3.965 22.751 1.00 73.22 147 HIS U N 1
ATOM 968 C CA . HIS A 1 126 ? 3.696 3.435 21.945 1.00 95.14 147 HIS U CA 1
ATOM 969 C C . HIS A 1 126 ? 3.568 1.921 22.096 1.00 122.48 147 HIS U C 1
ATOM 970 O O . HIS A 1 126 ? 4.566 1.200 22.120 1.00 125.52 147 HIS U O 1
#

B-factor: mean 43.58, std 16.0, range [20.84, 125.52]

Radius of gyration: 13.47 Å; Cα contacts (8 Å, |Δi|>4): 209; chains: 1; bounding box: 27×37×31 Å

Sequence (121 aa):
MSDLHIPGTQSTPAIQGDWQAGRLSMQGDSYPENSYELFGQVIDWVERFLADGQRPLELDLRLLYLNTSSIKAMMDILDLLEEAHQGGRPVSLRWHYDRRVAELAEEFREDCSFPFAIQAH

Secondary structure (DSSP, 8-state):
-PPEEE---SSS-EEEEETTTTEEEEEEEE--S-HHHHHHHHHHHHHHHHHS----EEEEEEEEEE-HHHHHHHHHHHHHHHHHHHTT--EEEEEEE-----HHHHHHHHT--S-EEEEE-

Foldseek 3Di:
DDWDFDDDDQAPWTWIGDLVVQEIETAEEHDDPDVCVVLVVVLVVLVCSLPVDQAEHEYEYHYDHYDPVRLVSVLSSQVVVQVSVVVPRQYEYEHEDEPCPPPSLVVSVVVHDHHRHDDYD

Solvent-accessible surface area: 6689 Å² total; per-residue (Å²): 106,76,90,16,130,27,90,42,88,159,35,21,0,23,0,57,1,60,30,158,52,2,103,0,22,0,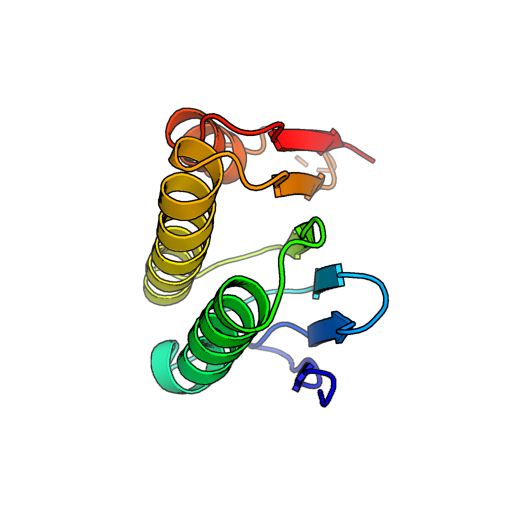56,24,35,0,88,12,183,77,6,138,130,22,0,20,78,0,13,64,2,0,79,94,4,27,85,99,35,133,102,74,0,36,0,19,0,119,8,127,134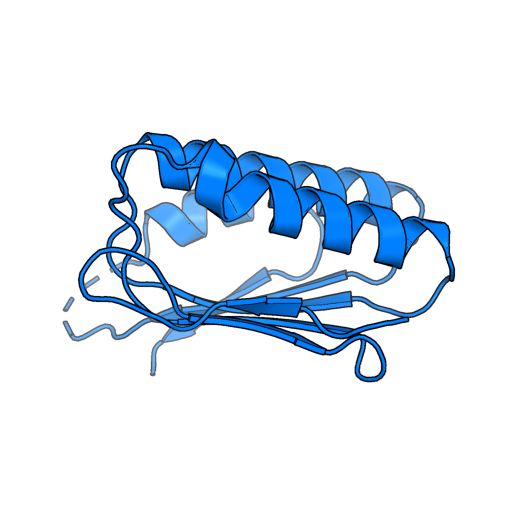,12,29,97,42,0,54,132,3,0,59,55,0,2,73,56,0,36,126,20,49,121,70,58,13,67,7,23,3,56,11,34,56,75,184,248,153,15,100,52,1,64,89,2,122,143,74,20,62,7,91,13,36,40,83,37,105

Nearest PDB structures (foldseek):
  6k4f-assembly1_U  TM=1.008E+00  e=3.346E-25  Pseudomonas aeruginosa
  6kkp-assembly1_A  TM=9.996E-01  e=1.974E-21  Pseudomonas aeruginosa
  7e6g-assembly1_F  TM=9.834E-01  e=8.763E-21  Pseudomonas aeruginosa
  2f6i-assembly1_E-2  TM=6.637E-01  e=1.766E-01  Plasmodium falciparum
  1to3-assembly1_A-2  TM=4.399E-01  e=1.234E+00  Salmonella enterica subsp. enterica serovar Typhimurium